Protein AF-A0A6C0KZC5-F1 (afdb_monomer_lite)

Structure (mmCIF, N/CA/C/O backbone):
data_AF-A0A6C0KZC5-F1
#
_entry.id   AF-A0A6C0KZC5-F1
#
loop_
_atom_site.group_PDB
_atom_site.id
_atom_site.type_symbol
_atom_site.label_atom_id
_atom_site.label_alt_id
_atom_site.label_comp_id
_atom_site.label_asym_id
_atom_site.label_entity_id
_atom_site.label_seq_id
_atom_site.pdbx_PDB_ins_code
_atom_site.Cartn_x
_atom_site.Cartn_y
_atom_site.Cartn_z
_atom_site.occupancy
_atom_site.B_iso_or_equiv
_atom_site.auth_seq_id
_atom_site.auth_comp_id
_atom_site.auth_asym_id
_atom_site.auth_atom_id
_atom_site.pdbx_PDB_model_num
ATOM 1 N N . MET A 1 1 ? -2.694 13.560 -24.406 1.00 44.94 1 MET A N 1
ATOM 2 C CA . MET A 1 1 ? -1.301 13.206 -24.077 1.00 44.94 1 MET A CA 1
ATOM 3 C C . MET A 1 1 ? -0.963 14.023 -22.848 1.00 44.94 1 MET A C 1
ATOM 5 O O . MET A 1 1 ? -0.811 15.230 -22.980 1.00 44.94 1 MET A O 1
ATOM 9 N N . GLU A 1 2 ? -1.042 13.426 -21.656 1.00 55.25 2 GLU A N 1
ATOM 10 C CA . GLU A 1 2 ? -0.592 14.120 -20.444 1.00 55.25 2 GLU A CA 1
ATOM 11 C C . GLU A 1 2 ? 0.889 14.432 -20.627 1.00 55.25 2 GLU A C 1
ATOM 13 O O . GLU A 1 2 ? 1.678 13.551 -20.975 1.00 55.25 2 GLU A O 1
ATOM 18 N N . ILE A 1 3 ? 1.250 15.703 -20.477 1.00 56.03 3 ILE A N 1
ATOM 19 C CA . ILE A 1 3 ? 2.648 16.110 -20.448 1.00 56.03 3 ILE A CA 1
ATOM 20 C C . ILE A 1 3 ? 3.165 15.604 -19.107 1.00 56.03 3 ILE A C 1
ATOM 22 O O . ILE A 1 3 ? 2.964 16.241 -18.076 1.00 56.03 3 ILE A O 1
ATOM 26 N N . VAL A 1 4 ? 3.738 14.403 -19.108 1.00 61.22 4 VAL A N 1
ATOM 27 C CA . VAL A 1 4 ? 4.460 13.905 -17.943 1.00 61.22 4 VAL A CA 1
ATOM 28 C C . VAL A 1 4 ? 5.666 14.812 -17.785 1.00 61.22 4 VAL A C 1
ATOM 30 O O . VAL A 1 4 ? 6.502 14.897 -18.683 1.00 61.22 4 VAL A O 1
ATOM 33 N N . ASP A 1 5 ? 5.706 15.526 -16.667 1.00 79.06 5 ASP A N 1
ATOM 34 C CA . ASP A 1 5 ? 6.853 16.335 -16.290 1.00 79.06 5 ASP A CA 1
ATOM 35 C C . ASP A 1 5 ? 8.117 15.460 -16.350 1.00 79.06 5 ASP A C 1
ATOM 37 O O . ASP A 1 5 ? 8.163 14.376 -15.757 1.00 79.06 5 ASP A O 1
ATOM 41 N N . ASN A 1 6 ? 9.115 15.878 -17.134 1.00 80.81 6 ASN A N 1
ATOM 42 C CA . ASN A 1 6 ? 10.308 15.068 -17.407 1.00 80.81 6 ASN A CA 1
ATOM 43 C C . ASN A 1 6 ? 11.060 14.723 -16.112 1.00 80.81 6 ASN A C 1
ATOM 45 O O . ASN A 1 6 ? 11.659 13.652 -16.021 1.00 80.81 6 ASN A O 1
ATOM 49 N N . GLU A 1 7 ? 10.991 15.594 -15.102 1.00 86.62 7 GLU A N 1
ATOM 50 C CA . GLU A 1 7 ? 11.579 15.351 -13.784 1.00 86.62 7 GLU A CA 1
ATOM 51 C C . GLU A 1 7 ? 10.836 14.236 -13.030 1.00 86.62 7 GLU A C 1
ATOM 53 O O . GLU A 1 7 ? 11.460 13.289 -12.546 1.00 86.62 7 GLU A O 1
ATOM 58 N N . ALA A 1 8 ? 9.500 14.262 -13.038 1.00 88.06 8 ALA A N 1
ATOM 59 C CA . ALA A 1 8 ? 8.673 13.217 -12.433 1.00 88.06 8 ALA A CA 1
ATOM 60 C C . ALA A 1 8 ? 8.849 11.856 -13.133 1.00 88.06 8 ALA A C 1
ATOM 62 O O . ALA A 1 8 ? 8.786 10.802 -12.492 1.00 88.06 8 ALA A O 1
ATOM 63 N N . LEU A 1 9 ? 9.081 11.855 -14.451 1.00 89.88 9 LEU A N 1
ATOM 64 C CA . LEU A 1 9 ? 9.402 10.635 -15.190 1.00 89.88 9 LEU A CA 1
ATOM 65 C C . LEU A 1 9 ? 10.767 10.075 -14.776 1.00 89.88 9 LEU A C 1
ATOM 67 O O . LEU A 1 9 ? 10.865 8.885 -14.471 1.00 89.88 9 LEU A O 1
ATOM 71 N N . ALA A 1 10 ? 11.796 10.924 -14.729 1.00 91.81 10 ALA A N 1
ATOM 72 C CA . ALA A 1 10 ? 13.143 10.528 -14.327 1.00 91.81 10 ALA A CA 1
ATOM 73 C C . ALA A 1 10 ? 13.170 9.977 -12.892 1.00 91.81 10 ALA A C 1
ATOM 75 O O . ALA A 1 10 ? 13.799 8.948 -12.636 1.00 91.81 10 ALA A O 1
ATOM 76 N N . GLU A 1 11 ? 12.426 10.596 -11.970 1.00 94.00 11 GLU A N 1
ATOM 77 C CA . GLU A 1 11 ? 12.282 10.114 -10.596 1.00 94.00 11 GLU A CA 1
ATOM 78 C C . GLU A 1 11 ? 11.688 8.698 -10.559 1.00 94.00 11 GLU A C 1
ATOM 80 O O . GLU A 1 11 ? 12.282 7.782 -9.981 1.00 94.00 11 GLU A O 1
ATOM 85 N N . LYS A 1 12 ? 10.550 8.484 -11.233 1.00 94.31 12 LYS A N 1
ATOM 86 C CA . LYS A 1 12 ? 9.892 7.168 -11.309 1.00 94.31 12 LYS A CA 1
ATOM 87 C C . LYS A 1 12 ? 10.812 6.113 -11.923 1.00 94.31 12 LYS A C 1
ATOM 89 O O . LYS A 1 12 ? 10.896 5.003 -11.396 1.00 94.31 12 LYS A O 1
ATOM 94 N N . MET A 1 13 ? 11.528 6.454 -12.994 1.00 94.81 13 MET A N 1
ATOM 95 C CA . MET A 1 13 ? 12.499 5.557 -13.630 1.00 94.81 13 MET A CA 1
ATOM 96 C C . MET A 1 13 ? 13.633 5.180 -12.667 1.00 94.81 13 MET A C 1
ATOM 98 O O . MET A 1 13 ? 13.965 4.000 -12.538 1.00 94.81 13 MET A O 1
ATOM 102 N N . GLY A 1 14 ? 14.167 6.151 -11.922 1.00 95.56 14 GLY A N 1
ATOM 103 C CA . GLY A 1 14 ? 15.203 5.921 -10.915 1.00 95.56 14 GLY A CA 1
ATOM 104 C C . GLY A 1 14 ? 14.727 5.084 -9.723 1.00 95.56 14 GLY A C 1
ATOM 105 O O . GLY A 1 14 ? 15.505 4.322 -9.145 1.00 95.56 14 GLY A O 1
ATOM 106 N N . ILE A 1 15 ? 13.453 5.183 -9.333 1.00 95.44 15 ILE A N 1
ATOM 107 C CA . ILE A 1 15 ? 12.868 4.306 -8.307 1.00 95.44 15 ILE A CA 1
ATOM 108 C C . ILE A 1 15 ? 12.820 2.860 -8.815 1.00 95.44 15 ILE A C 1
ATOM 110 O O . ILE A 1 15 ? 13.323 1.971 -8.131 1.00 95.44 15 ILE A O 1
ATOM 114 N N . VAL A 1 16 ? 12.287 2.621 -10.019 1.00 96.06 16 VAL A N 1
ATOM 115 C CA . VAL A 1 16 ? 12.196 1.265 -10.592 1.00 96.06 16 VAL A CA 1
ATOM 116 C C . VAL A 1 16 ? 13.585 0.656 -10.800 1.00 96.06 16 VAL A C 1
ATOM 118 O O . VAL A 1 16 ? 13.803 -0.490 -10.417 1.00 96.06 16 VAL A O 1
ATOM 121 N N . SER A 1 17 ? 14.549 1.415 -11.327 1.00 96.25 17 SER A N 1
ATOM 122 C CA . SER A 1 17 ? 15.914 0.924 -11.576 1.00 96.25 17 SER A CA 1
ATOM 123 C C . SER A 1 17 ? 16.643 0.488 -10.299 1.00 96.25 17 SER A C 1
ATOM 125 O O . SER A 1 17 ? 17.350 -0.511 -10.306 1.00 96.25 17 SER A O 1
ATOM 127 N N . ARG A 1 18 ? 16.440 1.174 -9.165 1.00 96.00 18 ARG A N 1
ATOM 128 C CA . ARG A 1 18 ? 17.074 0.788 -7.888 1.00 96.00 18 ARG A CA 1
ATOM 129 C C . ARG A 1 18 ? 16.505 -0.493 -7.277 1.00 96.00 18 ARG A C 1
ATOM 131 O O . ARG A 1 18 ? 17.169 -1.101 -6.444 1.00 96.00 18 ARG A O 1
ATOM 138 N N . GLN A 1 19 ? 15.277 -0.863 -7.637 1.00 94.00 19 GLN A N 1
ATOM 139 C CA . GLN A 1 19 ? 14.546 -1.990 -7.041 1.00 94.00 19 GLN A CA 1
ATOM 140 C C . GLN A 1 19 ? 14.419 -3.192 -7.984 1.00 94.00 19 GLN A C 1
ATOM 142 O O . GLN A 1 19 ? 13.984 -4.264 -7.568 1.00 94.00 19 GLN A O 1
ATOM 147 N N . THR A 1 20 ? 14.774 -3.022 -9.256 1.00 93.62 20 THR A N 1
ATOM 148 C CA . THR A 1 20 ? 14.623 -4.038 -10.301 1.00 93.62 20 THR A CA 1
ATOM 149 C C . THR A 1 20 ? 15.898 -4.143 -11.129 1.00 93.62 20 THR A C 1
ATOM 151 O O . THR A 1 20 ? 16.706 -3.223 -11.153 1.00 93.62 20 THR A O 1
ATOM 154 N N . GLY A 1 21 ? 16.084 -5.259 -11.834 1.00 94.12 21 GLY A N 1
ATOM 155 C CA . GLY A 1 21 ? 17.196 -5.437 -12.774 1.00 94.12 21 GLY A CA 1
ATOM 156 C C . GLY A 1 21 ? 16.912 -4.929 -14.192 1.00 94.12 21 GLY A C 1
ATOM 157 O O . GLY A 1 21 ? 17.616 -5.323 -15.116 1.00 94.12 21 GLY A O 1
ATOM 158 N N . TYR A 1 22 ? 15.852 -4.141 -14.396 1.00 95.44 22 TYR A N 1
ATOM 159 C CA . TYR A 1 22 ? 15.447 -3.691 -15.727 1.00 95.44 22 TYR A CA 1
ATOM 160 C C . TYR A 1 22 ? 16.365 -2.589 -16.268 1.00 95.44 22 TYR A C 1
ATOM 162 O O . TYR A 1 22 ? 16.788 -1.697 -15.532 1.00 95.44 22 TYR A O 1
ATOM 170 N N . ASP A 1 23 ? 16.627 -2.627 -17.574 1.00 95.94 23 ASP A N 1
ATOM 171 C CA . ASP A 1 23 ? 17.292 -1.537 -18.283 1.00 95.94 23 ASP A CA 1
ATOM 172 C C . ASP A 1 23 ? 16.351 -0.338 -18.495 1.00 95.94 23 ASP A C 1
ATOM 174 O O . ASP A 1 23 ? 15.128 -0.431 -18.367 1.00 95.94 23 ASP A O 1
ATOM 178 N N . GLU A 1 24 ? 16.928 0.807 -18.853 1.00 92.69 24 GLU A N 1
ATOM 179 C CA . GLU A 1 24 ? 16.203 2.067 -19.009 1.00 92.69 24 GLU A CA 1
ATOM 180 C C . GLU A 1 24 ? 15.063 2.002 -20.043 1.00 92.69 24 GLU A C 1
ATOM 182 O O . GLU A 1 24 ? 13.981 2.551 -19.806 1.00 92.69 24 GLU A O 1
ATOM 187 N N . GLN A 1 25 ? 15.268 1.307 -21.168 1.00 94.44 25 GLN A N 1
ATOM 188 C CA . GLN A 1 25 ? 14.247 1.175 -22.210 1.00 94.44 25 GLN A CA 1
ATOM 189 C C . GLN A 1 25 ? 13.079 0.327 -21.709 1.00 94.44 25 GLN A C 1
ATOM 191 O O . GLN A 1 25 ? 11.919 0.723 -21.854 1.00 94.44 25 GLN A O 1
ATOM 196 N N . THR A 1 26 ? 13.387 -0.792 -21.055 1.00 95.62 26 THR A N 1
ATOM 197 C CA . THR A 1 26 ? 12.398 -1.676 -20.437 1.00 95.62 26 THR A CA 1
ATOM 198 C C . THR A 1 26 ? 11.601 -0.946 -19.357 1.00 95.62 26 THR A C 1
ATOM 200 O O . THR A 1 26 ? 10.374 -1.052 -19.321 1.00 95.62 26 THR A O 1
ATOM 203 N N . ILE A 1 27 ? 12.262 -0.158 -18.503 1.00 95.38 27 ILE A N 1
ATOM 204 C CA . ILE A 1 27 ? 11.593 0.640 -17.466 1.00 95.38 27 ILE A CA 1
ATOM 205 C C . ILE A 1 27 ? 10.638 1.649 -18.099 1.00 95.38 27 ILE A C 1
ATOM 207 O O . ILE A 1 27 ? 9.490 1.763 -17.666 1.00 95.38 27 ILE A O 1
ATOM 211 N N . ARG A 1 28 ? 11.086 2.369 -19.134 1.00 93.81 28 ARG A N 1
ATOM 212 C CA . ARG A 1 28 ? 10.263 3.373 -19.813 1.00 93.81 28 ARG A CA 1
ATOM 213 C C . ARG A 1 28 ? 9.023 2.746 -20.444 1.00 93.81 28 ARG A C 1
ATOM 215 O O . ARG A 1 28 ? 7.929 3.278 -20.267 1.00 93.81 28 ARG A O 1
ATOM 222 N N . GLN A 1 29 ? 9.182 1.610 -21.120 1.00 94.88 29 GLN A N 1
ATOM 223 C CA . GLN A 1 29 ? 8.057 0.894 -21.715 1.00 94.88 29 GLN A CA 1
ATOM 224 C C . GLN A 1 29 ? 7.088 0.396 -20.637 1.00 94.88 29 GLN A C 1
ATOM 226 O O . GLN A 1 29 ? 5.897 0.681 -20.708 1.00 94.88 29 GLN A O 1
ATOM 231 N N . LYS A 1 30 ? 7.597 -0.234 -19.569 1.00 94.50 30 LYS A N 1
ATOM 232 C CA . LYS A 1 30 ? 6.763 -0.707 -18.455 1.00 94.50 30 LYS A CA 1
ATOM 233 C C . LYS A 1 30 ? 6.021 0.422 -17.743 1.00 94.50 30 LYS A C 1
ATOM 235 O O . LYS A 1 30 ? 4.896 0.201 -17.301 1.00 94.50 30 LYS A O 1
ATOM 240 N N . LEU A 1 31 ? 6.620 1.610 -17.624 1.00 93.50 31 LEU A N 1
ATOM 241 C CA . LEU A 1 31 ? 5.947 2.798 -17.092 1.00 93.50 31 LEU A CA 1
ATOM 242 C C . LEU A 1 31 ? 4.800 3.239 -17.998 1.00 93.50 31 LEU A C 1
ATOM 244 O O . LEU A 1 31 ? 3.722 3.501 -17.480 1.00 93.50 31 LEU A O 1
ATOM 248 N N . ILE A 1 32 ? 4.987 3.265 -19.317 1.00 92.12 32 ILE A N 1
ATOM 249 C CA . ILE A 1 32 ? 3.908 3.585 -20.265 1.00 92.12 32 ILE A CA 1
ATOM 250 C C . ILE A 1 32 ? 2.772 2.557 -20.144 1.00 92.12 32 ILE A C 1
ATOM 252 O O . ILE A 1 32 ? 1.617 2.939 -19.967 1.00 92.12 32 ILE A O 1
ATOM 256 N N . ASP A 1 33 ? 3.106 1.265 -20.134 1.00 92.94 33 ASP A N 1
ATOM 257 C CA . ASP A 1 33 ? 2.130 0.168 -20.076 1.00 92.94 33 ASP A CA 1
ATOM 258 C C . ASP A 1 33 ? 1.347 0.129 -18.748 1.00 92.94 33 ASP A C 1
ATOM 260 O O . ASP A 1 33 ? 0.232 -0.391 -18.679 1.00 92.94 33 ASP A O 1
ATOM 264 N N . ASN A 1 34 ? 1.922 0.683 -17.675 1.00 90.88 34 ASN A N 1
ATOM 265 C CA . ASN A 1 34 ? 1.324 0.734 -16.341 1.00 90.88 34 ASN A CA 1
ATOM 266 C C . ASN A 1 34 ? 0.844 2.136 -15.938 1.00 90.88 34 ASN A C 1
ATOM 268 O O . ASN A 1 34 ? 0.713 2.400 -14.744 1.00 90.88 34 ASN A O 1
ATOM 272 N N . ASN A 1 35 ? 0.571 3.036 -16.890 1.00 90.94 35 ASN A N 1
ATOM 273 C CA . ASN A 1 35 ? 0.090 4.399 -16.610 1.00 90.94 35 ASN A CA 1
ATOM 274 C C . ASN A 1 35 ? 0.971 5.154 -15.591 1.00 90.94 35 ASN A C 1
ATOM 276 O O . ASN A 1 35 ? 0.482 5.835 -14.692 1.00 90.94 35 ASN A O 1
ATOM 280 N N . TYR A 1 36 ? 2.288 5.000 -15.708 1.00 91.38 36 TYR A N 1
ATOM 281 C CA . TYR A 1 36 ? 3.317 5.598 -14.854 1.00 91.38 36 TYR A CA 1
ATOM 282 C C . TYR A 1 36 ? 3.233 5.207 -13.362 1.00 91.38 36 TYR A C 1
ATOM 284 O O . TYR A 1 36 ? 3.783 5.902 -12.490 1.00 91.38 36 TYR A O 1
ATOM 292 N N . ASP A 1 37 ? 2.594 4.072 -13.059 1.00 90.81 37 ASP A N 1
ATOM 293 C CA . ASP A 1 37 ? 2.580 3.448 -11.735 1.00 90.81 37 ASP A CA 1
ATOM 294 C C . ASP A 1 37 ? 3.828 2.572 -11.523 1.00 90.81 37 ASP A C 1
ATOM 296 O O . ASP A 1 37 ? 3.857 1.368 -11.786 1.00 90.81 37 ASP A O 1
ATOM 300 N N . HIS A 1 38 ? 4.888 3.199 -11.014 1.00 92.94 38 HIS A N 1
ATOM 301 C CA . HIS A 1 38 ? 6.136 2.523 -10.656 1.00 92.94 38 HIS A CA 1
ATOM 302 C C . HIS A 1 38 ? 5.958 1.471 -9.549 1.00 92.94 38 HIS A C 1
ATOM 304 O O . HIS A 1 38 ? 6.681 0.475 -9.536 1.00 92.94 38 HIS A O 1
ATOM 310 N N . MET A 1 39 ? 4.994 1.649 -8.638 1.00 91.75 39 MET A N 1
ATOM 311 C CA . MET A 1 39 ? 4.760 0.699 -7.549 1.00 91.75 39 MET A CA 1
ATOM 312 C C . MET A 1 39 ? 4.173 -0.602 -8.074 1.00 91.75 39 MET A C 1
ATOM 314 O O . MET A 1 39 ? 4.559 -1.673 -7.607 1.00 91.75 39 MET A O 1
ATOM 318 N N . LYS A 1 40 ? 3.276 -0.528 -9.061 1.00 91.38 40 LYS A N 1
ATOM 319 C CA . LYS A 1 40 ? 2.744 -1.712 -9.739 1.00 91.38 40 LYS A CA 1
ATOM 320 C C . LYS A 1 40 ? 3.855 -2.530 -10.403 1.00 91.38 40 LYS A C 1
ATOM 322 O O . LYS A 1 40 ? 3.913 -3.738 -10.195 1.00 91.38 40 LYS A O 1
ATOM 327 N N . ILE A 1 41 ? 4.778 -1.868 -11.103 1.00 93.56 41 ILE A N 1
ATOM 328 C CA . ILE A 1 41 ? 5.925 -2.516 -11.766 1.00 93.56 41 ILE A CA 1
ATOM 329 C C . ILE A 1 41 ? 6.829 -3.227 -10.752 1.00 93.56 41 ILE A C 1
ATOM 331 O O . ILE A 1 41 ? 7.238 -4.364 -10.977 1.00 93.56 41 ILE A O 1
ATOM 335 N N . ILE A 1 42 ? 7.135 -2.569 -9.630 1.00 92.94 42 ILE A N 1
ATOM 336 C CA . ILE A 1 42 ? 7.991 -3.137 -8.578 1.00 92.94 42 ILE A CA 1
ATOM 337 C C . ILE A 1 42 ? 7.309 -4.334 -7.913 1.00 92.94 42 ILE A C 1
ATOM 339 O O . ILE A 1 42 ? 7.942 -5.368 -7.724 1.00 92.94 42 ILE A O 1
ATOM 343 N N . LYS A 1 43 ? 6.014 -4.227 -7.593 1.00 90.06 43 LYS A N 1
ATOM 344 C CA . LYS A 1 43 ? 5.239 -5.339 -7.020 1.00 90.06 43 LYS A CA 1
ATOM 345 C C . LYS A 1 43 ? 5.226 -6.551 -7.948 1.00 90.06 43 LYS A C 1
ATOM 347 O O . LYS A 1 43 ? 5.475 -7.658 -7.484 1.00 90.06 43 LYS A O 1
ATOM 352 N N . GLU A 1 44 ? 4.999 -6.328 -9.241 1.00 89.88 44 GLU A N 1
ATOM 353 C CA . GLU A 1 44 ? 5.023 -7.380 -10.260 1.00 89.88 44 GLU A CA 1
ATOM 354 C C . GLU A 1 44 ? 6.405 -8.044 -10.354 1.00 89.88 44 GLU A C 1
ATOM 356 O O . GLU A 1 44 ? 6.495 -9.267 -10.323 1.00 89.88 44 GLU A O 1
ATOM 361 N N . TYR A 1 45 ? 7.487 -7.255 -10.386 1.00 92.75 45 TYR A N 1
ATOM 362 C CA . TYR A 1 45 ? 8.858 -7.780 -10.411 1.00 92.75 45 TYR A CA 1
ATOM 363 C C . TYR A 1 45 ? 9.193 -8.632 -9.178 1.00 92.75 45 TYR A C 1
ATOM 365 O O . TYR A 1 45 ? 9.872 -9.649 -9.292 1.00 92.75 45 TYR A O 1
ATOM 373 N N . LEU A 1 46 ? 8.699 -8.235 -8.003 1.00 89.50 46 LEU A N 1
ATOM 374 C CA . LEU A 1 46 ? 8.899 -8.953 -6.743 1.00 89.50 46 LEU A CA 1
ATOM 375 C C . LEU A 1 46 ? 7.951 -10.153 -6.560 1.00 89.50 46 LEU A C 1
ATOM 377 O O . LEU A 1 46 ? 8.028 -10.828 -5.535 1.00 89.50 46 LEU A O 1
ATOM 381 N N . GLY A 1 47 ? 7.048 -10.417 -7.511 1.00 87.38 47 GLY A N 1
ATOM 382 C CA . GLY A 1 47 ? 6.060 -11.494 -7.405 1.00 87.38 47 GLY A CA 1
ATOM 383 C C . GL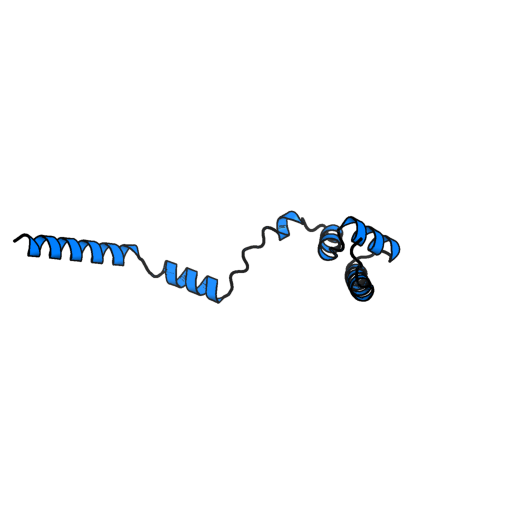Y A 1 47 ? 4.997 -11.257 -6.326 1.00 87.38 47 GLY A C 1
ATOM 384 O O . GLY A 1 47 ? 4.390 -12.211 -5.844 1.00 87.38 47 GLY A O 1
ATOM 385 N N . LEU A 1 48 ? 4.778 -10.002 -5.921 1.00 83.19 48 LEU A N 1
ATOM 386 C CA . LEU A 1 48 ? 3.741 -9.639 -4.959 1.00 83.19 48 LEU A CA 1
ATOM 387 C C . LEU A 1 48 ? 2.395 -9.538 -5.676 1.00 83.19 48 LEU A C 1
ATOM 389 O O . LEU A 1 48 ? 2.264 -8.805 -6.660 1.00 83.19 48 LEU A O 1
ATOM 393 N N . ASP A 1 49 ? 1.372 -10.221 -5.157 1.00 75.06 49 ASP A N 1
ATOM 394 C CA . ASP A 1 49 ? 0.023 -10.096 -5.701 1.00 75.06 49 ASP A CA 1
ATOM 395 C C . ASP A 1 49 ? -0.491 -8.664 -5.476 1.00 75.06 49 ASP A C 1
ATOM 397 O O . ASP A 1 49 ? -0.759 -8.200 -4.360 1.00 75.06 49 ASP A O 1
ATOM 401 N N . ILE A 1 50 ? -0.640 -7.939 -6.583 1.00 65.44 50 ILE A N 1
ATOM 402 C CA . ILE A 1 50 ? -1.243 -6.606 -6.644 1.00 65.44 50 ILE A CA 1
ATOM 403 C C . ILE A 1 50 ? -2.633 -6.581 -5.993 1.00 65.44 50 ILE A C 1
ATOM 405 O O . ILE A 1 50 ? -3.007 -5.566 -5.400 1.00 65.44 50 ILE A O 1
ATOM 409 N N . ASN A 1 51 ? -3.362 -7.701 -6.009 1.00 62.94 51 ASN A N 1
ATOM 410 C CA . ASN A 1 51 ? -4.674 -7.828 -5.378 1.00 62.94 51 ASN A CA 1
ATOM 411 C C . ASN A 1 51 ? -4.601 -8.051 -3.859 1.00 62.94 51 ASN A C 1
ATOM 413 O O . ASN A 1 51 ? -5.533 -7.674 -3.146 1.00 62.94 51 ASN A O 1
ATOM 417 N N . GLU A 1 52 ? -3.502 -8.597 -3.331 1.00 58.06 52 GLU A N 1
ATOM 418 C CA . GLU A 1 52 ? -3.307 -8.747 -1.884 1.00 58.06 52 GLU A CA 1
ATOM 419 C C . GLU A 1 52 ? -2.966 -7.416 -1.214 1.00 58.06 52 GLU A C 1
ATOM 421 O O . GLU A 1 52 ? -3.451 -7.140 -0.119 1.00 58.06 52 GLU A O 1
ATOM 426 N N . THR A 1 53 ? -2.240 -6.524 -1.893 1.00 53.59 53 THR A N 1
ATOM 427 C CA . THR A 1 53 ? -1.931 -5.196 -1.326 1.00 53.59 53 THR A CA 1
ATOM 428 C C . THR A 1 53 ? -3.146 -4.261 -1.226 1.00 53.59 53 THR A C 1
ATOM 430 O O . THR A 1 53 ? -3.157 -3.363 -0.384 1.00 53.59 53 THR A O 1
ATOM 433 N N . ASN A 1 54 ? -4.198 -4.499 -2.022 1.00 53.22 54 ASN A N 1
ATOM 434 C CA . ASN A 1 54 ? -5.490 -3.805 -1.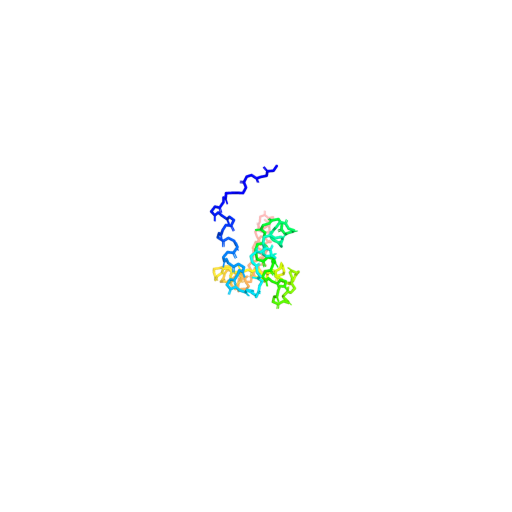906 1.00 53.22 54 ASN A CA 1
ATOM 435 C C . ASN A 1 54 ? -6.381 -4.381 -0.799 1.00 53.22 54 ASN A C 1
ATOM 437 O O . ASN A 1 54 ? -7.272 -3.688 -0.309 1.00 53.22 54 ASN A O 1
ATOM 441 N N . LYS A 1 55 ? -6.084 -5.592 -0.307 1.00 52.81 55 LYS A N 1
ATOM 442 C CA . LYS A 1 55 ? -6.568 -6.064 0.998 1.00 52.81 55 LYS A CA 1
ATOM 443 C C . LYS A 1 55 ? -5.734 -5.451 2.118 1.00 52.81 55 LYS A C 1
ATOM 445 O O . LYS A 1 55 ? -5.437 -6.137 3.092 1.00 52.81 55 LYS A O 1
ATOM 450 N N . SER A 1 56 ? -5.348 -4.178 1.972 1.00 52.69 56 SER A N 1
ATOM 451 C CA . SER A 1 56 ? -4.774 -3.382 3.046 1.00 52.69 56 SER A CA 1
ATOM 452 C C . SER A 1 56 ? -5.629 -3.643 4.273 1.00 52.69 56 SER A C 1
ATOM 454 O O . SER A 1 56 ? -6.793 -3.239 4.355 1.00 52.69 56 SER A O 1
ATOM 456 N N . SER A 1 57 ? -5.062 -4.421 5.192 1.00 58.16 57 SER A N 1
ATOM 457 C CA . SER A 1 57 ? -5.470 -4.470 6.575 1.00 58.16 57 SER A CA 1
ATOM 458 C C . SER A 1 57 ? -5.631 -3.014 6.954 1.00 58.16 57 SER A C 1
ATOM 460 O O . SER A 1 57 ? -4.611 -2.328 7.019 1.00 58.16 57 SER A O 1
ATOM 462 N N . LYS A 1 58 ? -6.885 -2.529 7.055 1.00 60.88 58 LYS A N 1
ATOM 463 C CA . LYS A 1 58 ? -7.202 -1.130 7.379 1.00 60.88 58 LYS A CA 1
ATOM 464 C C . LYS A 1 58 ? -6.153 -0.684 8.375 1.00 60.88 58 LYS A C 1
ATOM 466 O O . LYS A 1 58 ? -6.127 -1.247 9.472 1.00 60.88 58 LYS A O 1
ATOM 471 N N . ILE A 1 59 ? -5.252 0.209 7.957 1.00 60.28 59 ILE A N 1
ATOM 472 C CA . ILE A 1 59 ? -4.199 0.714 8.830 1.00 60.28 59 ILE A CA 1
ATOM 473 C C . ILE A 1 59 ? -4.959 1.496 9.892 1.00 60.28 59 ILE A C 1
ATOM 475 O O . ILE A 1 59 ? -5.332 2.650 9.691 1.00 60.28 59 ILE A O 1
ATOM 479 N N . ASN A 1 6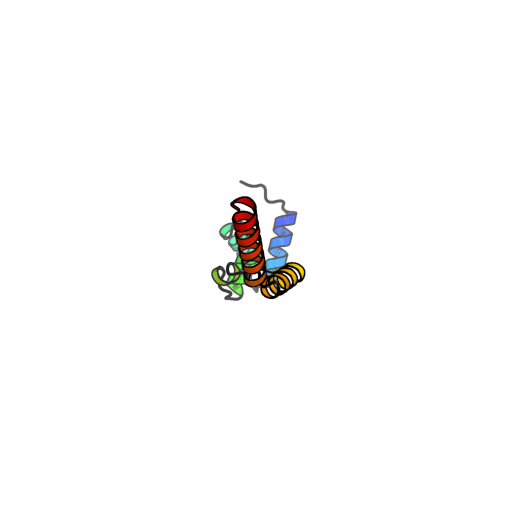0 ? -5.326 0.806 10.971 1.00 64.81 60 ASN A N 1
ATOM 480 C CA . ASN A 1 60 ? -6.061 1.410 12.054 1.00 64.81 60 ASN A CA 1
ATOM 481 C C . ASN A 1 60 ? -5.023 2.246 12.776 1.00 64.81 60 ASN A C 1
ATOM 483 O O . ASN A 1 60 ? -4.022 1.708 13.254 1.00 64.81 60 ASN A O 1
ATOM 487 N N . SER A 1 61 ? -5.223 3.561 12.824 1.00 82.75 61 SER A N 1
ATOM 488 C CA . SER A 1 61 ? -4.368 4.379 13.674 1.00 82.75 61 SER A CA 1
ATOM 489 C C . SER A 1 61 ? -4.419 3.823 15.099 1.00 82.75 61 SER A C 1
ATOM 491 O O . SER A 1 61 ? -5.434 3.257 15.516 1.00 82.75 61 SER A O 1
ATOM 493 N N . VAL A 1 62 ? -3.340 3.994 15.863 1.00 82.50 62 VAL A N 1
ATOM 494 C CA . VAL A 1 62 ? -3.296 3.576 17.276 1.00 82.50 62 VAL A CA 1
ATOM 495 C C . VAL A 1 62 ? -4.542 4.075 18.020 1.00 82.50 62 VAL A C 1
ATOM 497 O O . VAL A 1 62 ? -5.186 3.321 18.745 1.00 82.50 62 VAL A O 1
ATOM 500 N N . ASN A 1 63 ? -4.969 5.305 17.725 1.00 87.81 63 ASN A N 1
ATOM 501 C CA . ASN A 1 63 ? -6.191 5.892 18.265 1.00 87.81 63 ASN A CA 1
ATOM 502 C C . ASN A 1 63 ? -7.459 5.127 17.850 1.00 87.81 63 ASN A C 1
ATOM 504 O O . ASN A 1 63 ? -8.321 4.890 18.690 1.00 87.81 63 ASN A O 1
ATOM 508 N N . GLN A 1 64 ? -7.591 4.708 16.587 1.00 81.06 64 GLN A N 1
ATOM 509 C CA . GLN A 1 64 ? -8.732 3.901 16.133 1.00 81.06 64 GLN A CA 1
ATOM 510 C C . GLN A 1 64 ? -8.807 2.549 16.856 1.00 81.06 64 GLN A C 1
ATOM 512 O O . GLN A 1 64 ? -9.906 2.109 17.194 1.00 81.06 64 GLN A O 1
ATOM 517 N N . GLU A 1 65 ? -7.671 1.905 17.139 1.00 86.88 65 GLU A N 1
ATOM 518 C CA . GLU A 1 65 ? -7.646 0.685 17.959 1.00 86.88 65 GLU A CA 1
ATOM 519 C C . GLU A 1 65 ? -8.014 0.955 19.423 1.00 86.88 65 GLU A C 1
ATOM 521 O O . GLU A 1 65 ? -8.852 0.244 19.980 1.00 86.88 65 GLU A O 1
ATOM 526 N N . ILE A 1 66 ? -7.491 2.027 20.029 1.00 84.50 66 ILE A N 1
ATOM 527 C CA . ILE A 1 66 ? -7.861 2.441 21.393 1.00 84.50 66 ILE A CA 1
ATOM 528 C C . ILE A 1 66 ? -9.377 2.671 21.494 1.00 84.50 66 ILE A C 1
ATOM 530 O O . ILE A 1 66 ? -10.026 2.130 22.390 1.00 84.50 66 ILE A O 1
ATOM 534 N N . TYR A 1 67 ? -9.981 3.392 20.544 1.00 85.00 67 TYR A N 1
ATOM 535 C CA . TYR A 1 67 ? -11.429 3.625 20.535 1.00 85.00 67 TYR A CA 1
ATOM 536 C C . TYR A 1 67 ? -12.245 2.339 20.365 1.00 85.00 67 TYR A C 1
ATOM 538 O O . TYR A 1 67 ? -13.286 2.196 21.010 1.00 85.00 67 TYR A O 1
ATOM 546 N N . LYS A 1 68 ? -11.793 1.378 19.545 1.00 84.44 68 LYS A N 1
ATOM 547 C CA . LYS A 1 68 ? -12.451 0.062 19.444 1.00 84.44 68 LYS A CA 1
ATOM 548 C C . LYS A 1 68 ? -12.413 -0.682 20.774 1.00 84.44 68 LYS A C 1
ATOM 550 O O . LYS A 1 68 ?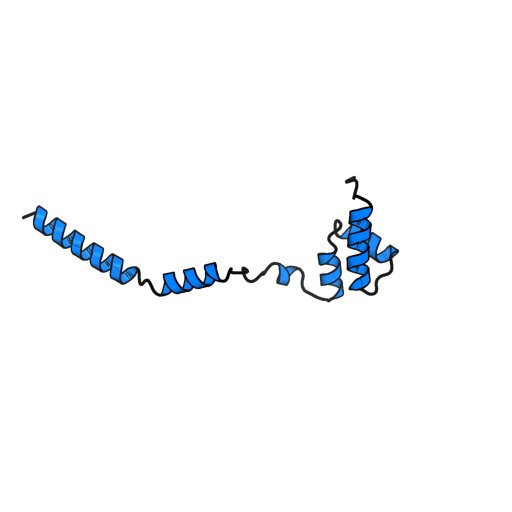 -13.420 -1.268 21.163 1.00 84.44 68 LYS A O 1
ATOM 555 N N . GLN A 1 69 ? -11.276 -0.665 21.466 1.00 85.88 69 GLN A N 1
ATOM 556 C CA . GLN A 1 69 ? -11.131 -1.325 22.763 1.00 85.88 69 GLN A CA 1
ATOM 557 C C . GLN A 1 69 ? -12.005 -0.667 23.833 1.00 85.88 69 GLN A C 1
ATOM 559 O O . GLN A 1 69 ? -12.690 -1.371 24.571 1.00 85.88 69 GLN A O 1
ATOM 564 N N . ILE A 1 70 ? -12.048 0.668 23.874 1.00 85.56 70 ILE A N 1
ATOM 565 C CA . ILE A 1 70 ? -12.934 1.421 24.771 1.00 85.56 70 ILE A CA 1
ATOM 566 C C . ILE A 1 70 ? -14.396 1.071 24.484 1.00 85.56 70 ILE A C 1
ATOM 568 O O . ILE A 1 70 ? -15.122 0.700 25.399 1.00 85.56 70 ILE A O 1
ATOM 572 N N . ARG A 1 71 ? -14.822 1.094 23.214 1.00 80.44 71 ARG A N 1
ATOM 573 C CA . ARG A 1 71 ? -16.199 0.749 22.829 1.00 80.44 71 ARG A CA 1
ATOM 574 C C . ARG A 1 71 ? -16.578 -0.682 23.210 1.00 80.44 71 ARG A C 1
ATOM 576 O O . ARG A 1 71 ? -17.705 -0.898 23.619 1.00 80.44 71 ARG A O 1
ATOM 583 N N . LYS A 1 72 ? -15.657 -1.644 23.098 1.00 80.38 72 LYS A N 1
ATOM 584 C CA . LYS A 1 72 ? -15.892 -3.032 23.537 1.00 80.38 72 LYS A CA 1
ATOM 585 C C . LYS A 1 72 ? -16.061 -3.159 25.053 1.00 80.38 72 LYS A C 1
ATOM 587 O O . LYS A 1 72 ? -16.754 -4.061 25.496 1.00 80.38 72 LYS A O 1
ATOM 592 N N . LYS A 1 73 ? -15.397 -2.301 25.836 1.00 79.81 73 LYS A N 1
ATOM 593 C CA . LYS A 1 73 ? -15.489 -2.295 27.306 1.00 79.81 73 LYS A CA 1
ATOM 594 C C . LYS A 1 73 ? -16.694 -1.523 27.833 1.00 79.81 73 LYS A C 1
ATOM 596 O O . LYS A 1 73 ? -17.107 -1.751 28.964 1.00 79.81 73 LYS A O 1
ATOM 601 N N . ILE A 1 74 ? -17.230 -0.598 27.043 1.00 79.81 74 ILE A N 1
ATOM 602 C CA . ILE A 1 74 ? -18.492 0.069 27.343 1.00 79.81 74 ILE A CA 1
ATOM 603 C C . ILE A 1 74 ? -19.595 -0.909 26.944 1.00 79.81 74 ILE A C 1
ATOM 605 O O . ILE A 1 74 ? -20.004 -0.952 25.785 1.00 79.81 74 ILE A O 1
ATOM 609 N N . ASP A 1 75 ? -20.038 -1.728 27.896 1.00 66.81 75 ASP A N 1
ATOM 610 C CA . ASP A 1 75 ? -21.192 -2.593 27.693 1.00 66.81 75 ASP A CA 1
ATOM 611 C C . ASP A 1 75 ? -22.453 -1.726 27.605 1.00 66.81 75 ASP A C 1
ATOM 613 O O . ASP A 1 75 ? -23.053 -1.305 28.596 1.00 66.81 75 ASP A O 1
ATOM 617 N N . VAL A 1 76 ? -22.802 -1.358 26.375 1.00 67.81 76 VAL A N 1
ATOM 618 C CA . VAL A 1 76 ? -23.959 -0.505 26.089 1.00 67.81 76 VAL A CA 1
ATOM 619 C C . VAL A 1 76 ? -25.258 -1.223 26.476 1.00 67.81 76 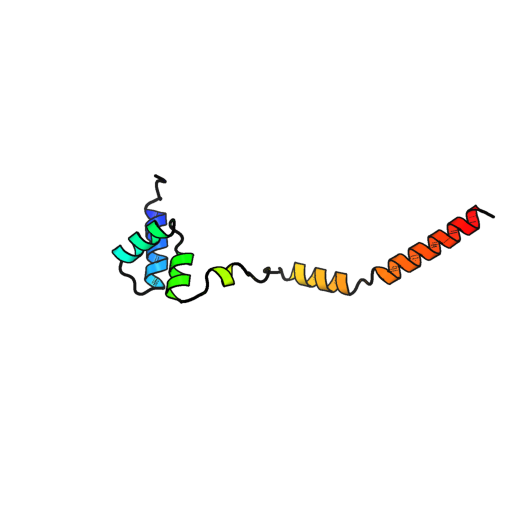VAL A C 1
ATOM 621 O O . VAL A 1 76 ? -26.270 -0.559 26.689 1.00 67.81 76 VAL A O 1
ATOM 624 N N . SER A 1 77 ? -25.244 -2.558 26.596 1.00 65.88 77 SER A N 1
ATOM 625 C CA . SER A 1 77 ? -26.429 -3.339 26.958 1.00 65.88 77 SER A CA 1
ATOM 626 C C . SER A 1 77 ? -26.886 -3.044 28.390 1.00 65.88 77 SER A C 1
ATOM 628 O O . SER A 1 77 ? -28.028 -2.625 28.573 1.00 65.88 77 SER A O 1
ATOM 630 N N . ASP A 1 78 ? -25.970 -3.081 29.361 1.00 72.38 78 ASP A N 1
ATOM 631 C CA . ASP A 1 78 ? -26.216 -2.739 30.769 1.00 72.38 78 ASP A CA 1
ATOM 632 C C . ASP A 1 78 ? -26.739 -1.309 30.954 1.00 72.38 78 ASP A C 1
ATOM 634 O O . ASP A 1 78 ? -27.598 -1.033 31.797 1.00 72.38 78 ASP A O 1
ATOM 638 N N . TYR A 1 79 ? -26.189 -0.358 30.192 1.00 73.88 79 TYR A N 1
ATOM 639 C CA . TYR A 1 79 ? -26.650 1.027 30.239 1.00 73.88 79 TYR A CA 1
ATOM 640 C C . TYR A 1 79 ? -28.075 1.147 29.688 1.00 73.88 79 TYR A C 1
ATOM 642 O O . TYR A 1 79 ? -28.921 1.780 30.322 1.00 73.88 79 TYR A O 1
ATOM 650 N N . ASN A 1 80 ? -28.347 0.516 28.543 1.00 76.94 80 ASN A N 1
ATOM 651 C CA . ASN A 1 80 ? -29.652 0.546 27.887 1.00 76.94 80 ASN A CA 1
ATOM 652 C C . ASN A 1 80 ? -30.739 -0.136 28.726 1.00 76.94 80 ASN A C 1
ATOM 654 O O . ASN A 1 80 ? -31.854 0.377 28.806 1.00 76.94 80 ASN A O 1
ATOM 658 N N . GLU A 1 81 ? -30.417 -1.246 29.390 1.00 80.31 81 GLU A N 1
ATOM 659 C CA . GLU A 1 81 ? -31.337 -1.956 30.281 1.00 80.31 81 GLU A CA 1
ATOM 660 C C . GLU A 1 81 ? -31.715 -1.082 31.486 1.00 80.31 81 GLU A C 1
ATOM 662 O O . GLU A 1 81 ? -32.897 -0.840 31.739 1.00 80.31 81 GLU A O 1
ATOM 667 N N . LYS A 1 82 ? -30.722 -0.455 32.132 1.00 81.88 82 LYS A N 1
ATOM 668 C CA . LYS A 1 82 ? -30.956 0.494 33.234 1.00 81.88 82 LYS A CA 1
ATOM 669 C C . LYS A 1 82 ? -31.774 1.714 32.809 1.00 81.88 82 LYS A C 1
ATOM 671 O O . LYS A 1 82 ? -32.561 2.214 33.611 1.00 81.88 82 LYS A O 1
ATOM 676 N N . GLN A 1 83 ? -31.599 2.221 31.585 1.00 83.56 83 GLN A N 1
ATOM 677 C CA . GLN A 1 83 ? -32.451 3.305 31.077 1.00 83.56 83 GLN A CA 1
ATOM 678 C C . GLN A 1 83 ? -33.880 2.818 30.807 1.00 83.56 83 GLN A C 1
ATOM 680 O O . GLN A 1 83 ? -34.832 3.518 31.145 1.00 83.56 83 GLN A O 1
ATOM 685 N N . SER A 1 84 ? -34.044 1.614 30.250 1.00 83.50 84 SER A N 1
ATOM 686 C CA . SER A 1 84 ? -35.360 1.014 30.009 1.00 83.50 84 SER A CA 1
ATOM 687 C C . SER A 1 84 ? -36.154 0.854 31.306 1.00 83.50 84 SER A C 1
ATOM 689 O O . SER A 1 84 ? -37.324 1.230 31.362 1.00 83.50 84 SER A O 1
ATOM 691 N N . ASP A 1 85 ? -35.520 0.367 32.371 1.00 88.06 85 ASP A N 1
ATOM 692 C CA . ASP A 1 85 ? -36.191 0.155 33.656 1.00 88.06 85 ASP A CA 1
ATOM 693 C C . ASP A 1 85 ? -36.556 1.463 34.364 1.00 88.06 85 ASP A C 1
ATOM 695 O O . ASP A 1 85 ? -37.640 1.572 34.949 1.00 88.06 85 ASP A O 1
ATOM 699 N N . LYS A 1 86 ? -35.708 2.494 34.249 1.00 88.50 86 LYS A N 1
ATOM 700 C CA . LYS A 1 86 ? -36.042 3.847 34.718 1.00 88.50 86 LYS A CA 1
ATOM 701 C C . LYS A 1 86 ? -37.273 4.397 34.007 1.00 88.50 86 LYS A C 1
ATOM 703 O O . LYS A 1 86 ? -38.214 4.817 34.675 1.00 88.50 86 LYS A O 1
ATOM 708 N N . LEU A 1 87 ? -37.313 4.303 32.678 1.00 88.50 87 LEU A N 1
ATOM 709 C CA . LEU A 1 87 ? -38.448 4.767 31.879 1.00 88.50 87 LEU A CA 1
ATOM 710 C C . LEU A 1 87 ? -39.745 4.022 32.230 1.00 88.50 87 LEU A C 1
ATOM 712 O O . LEU A 1 87 ? -40.782 4.655 32.401 1.00 88.50 87 LEU A O 1
ATOM 716 N N . LYS A 1 88 ? -39.703 2.691 32.407 1.00 88.44 88 LYS A N 1
ATOM 717 C CA . LYS A 1 88 ? -40.874 1.909 32.861 1.00 88.44 88 LYS A CA 1
ATOM 718 C C . LYS A 1 88 ? -41.380 2.388 34.222 1.00 88.44 88 LYS A C 1
ATOM 720 O O . LYS A 1 88 ? -42.586 2.493 34.433 1.00 88.44 88 LYS A O 1
ATOM 725 N N . THR A 1 89 ? -40.462 2.680 35.141 1.00 87.38 89 THR A N 1
ATOM 726 C CA . THR A 1 89 ? -40.796 3.152 36.490 1.00 87.38 89 THR A CA 1
ATOM 727 C C . THR A 1 89 ? -41.438 4.539 36.448 1.00 87.38 89 THR A C 1
ATOM 729 O O . THR A 1 89 ? -42.464 4.760 37.086 1.00 87.38 89 THR A O 1
ATOM 732 N N . GLU A 1 90 ? -40.889 5.458 35.655 1.00 87.31 90 GLU A N 1
ATOM 733 C CA . GLU A 1 90 ? -41.431 6.809 35.471 1.00 87.31 90 GLU A CA 1
ATOM 734 C C . GLU A 1 90 ? -42.816 6.798 34.809 1.00 87.31 90 GLU A C 1
ATOM 736 O O . GLU A 1 90 ? -43.719 7.500 35.261 1.00 87.31 90 GLU A O 1
ATOM 741 N N . ILE A 1 91 ? -43.026 5.955 33.793 1.00 86.06 91 ILE A N 1
ATOM 742 C CA . ILE A 1 91 ? -44.338 5.772 33.152 1.00 86.06 91 ILE A CA 1
ATOM 743 C C . ILE A 1 91 ? -45.364 5.241 34.159 1.00 86.06 91 ILE A C 1
ATOM 745 O O . ILE A 1 91 ? -46.479 5.755 34.234 1.00 86.06 91 ILE A O 1
ATOM 749 N N . ASN A 1 92 ? -44.994 4.240 34.960 1.00 85.19 92 ASN A N 1
ATOM 750 C CA . ASN A 1 92 ? -45.888 3.675 35.971 1.00 85.19 92 ASN A CA 1
ATOM 751 C C . ASN A 1 92 ? -46.236 4.677 37.079 1.00 85.19 92 ASN A C 1
ATOM 753 O O . ASN A 1 92 ? -47.357 4.656 37.577 1.00 85.19 92 ASN A O 1
ATOM 757 N N . ASN A 1 93 ? -45.302 5.553 37.452 1.00 83.06 93 ASN A N 1
ATOM 758 C CA . ASN A 1 93 ? -45.533 6.584 38.463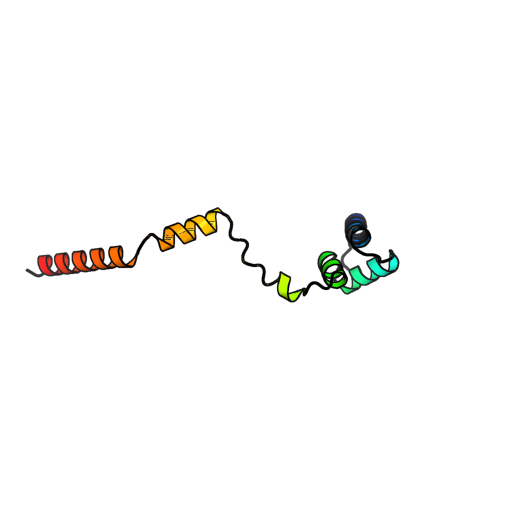 1.00 83.06 93 ASN A CA 1
ATOM 759 C C . ASN A 1 93 ? -46.381 7.753 37.943 1.00 83.06 93 ASN A C 1
ATOM 761 O O . ASN A 1 93 ? -47.109 8.347 38.725 1.00 83.06 93 ASN A O 1
ATOM 765 N N . ASN A 1 94 ? -46.308 8.075 36.647 1.00 77.44 94 ASN A N 1
ATOM 766 C CA . ASN A 1 94 ? -47.141 9.117 36.033 1.00 77.44 94 ASN A CA 1
ATOM 767 C C . ASN A 1 94 ? -48.572 8.651 35.719 1.00 77.44 94 ASN A C 1
ATOM 769 O O . ASN A 1 94 ? -49.461 9.481 35.556 1.00 77.44 94 ASN A O 1
ATOM 773 N N . ASN A 1 95 ? -48.801 7.338 35.624 1.00 70.00 95 ASN A N 1
ATOM 774 C CA . ASN A 1 95 ? -50.115 6.744 35.359 1.00 70.00 95 ASN A CA 1
ATOM 775 C C . ASN A 1 95 ? -50.873 6.334 36.641 1.00 70.00 95 ASN A C 1
ATOM 777 O O . ASN A 1 95 ? -51.843 5.577 36.555 1.00 70.00 95 ASN A O 1
ATOM 781 N N . LYS A 1 96 ? -50.421 6.781 37.819 1.00 54.44 96 LYS A N 1
ATOM 782 C CA . LYS A 1 96 ? -50.967 6.440 39.138 1.00 54.44 96 LYS A CA 1
ATOM 783 C C . LYS A 1 96 ? -51.404 7.698 39.877 1.00 54.44 96 LYS A C 1
ATOM 785 O O . LYS A 1 96 ? -52.439 7.614 40.571 1.00 54.44 96 LYS A O 1
#

Sequence (96 aa):
MEIVDNEALAEKMGIVSRQTGYDEQTIRQKLIDNNYDHMKIIKEYLGLDINETNKSSKINSVNQEIYKQIRKKIDVSDYNEKQSDKLKTEINNNNK

Radius of gyration: 28.43 Å; chains: 1; bounding box: 68×28×63 Å

Organism: NCBI:txid1070528

pLDDT: mean 82.19, std 13.25, range [44.94, 96.25]

Foldseek 3Di:
DPPDDVVLLVVLLVVLVVQAVDDSVRSSVVCVVVVNPSVVVSCVRVVHPPVVVVVPPPPQPPVNVVVVVVVVVPPVVVVVVVVVVVVVVVVVVVVD

Secondary structure (DSSP, 8-state):
-----HHHHHHHHHHHHHHS---HHHHHHHHHHTTT-HHHHHHHHTT--HHHHHS------HHHHHHHHHHHHS-HHHHHHHHHHHHHHHHHHHT-